Protein AF-A0A251YX79-F1 (afdb_monomer_lite)

InterPro domains:
  IPR045436 Protein of unknown function DUF6507 [PF20117] (1-103)

pLDDT: mean 87.02, std 10.12, range [41.0, 96.38]

Structure (mmCIF, N/CA/C/O backbone):
data_AF-A0A251YX79-F1
#
_entry.id   AF-A0A251YX79-F1
#
loop_
_atom_site.group_PDB
_atom_site.id
_atom_site.type_symbol
_atom_site.label_atom_id
_atom_site.label_alt_id
_atom_site.label_comp_id
_atom_site.label_asym_id
_atom_site.label_entity_id
_atom_site.label_seq_id
_atom_site.pdbx_PDB_ins_code
_atom_site.Cartn_x
_atom_site.Cartn_y
_atom_site.Cartn_z
_atom_site.occupancy
_atom_site.B_iso_or_equiv
_atom_site.auth_seq_id
_atom_site.auth_comp_id
_atom_site.auth_asym_id
_atom_site.auth_atom_id
_atom_site.pdbx_PDB_model_num
ATOM 1 N N . MET A 1 1 ? -3.397 -10.739 28.587 1.00 41.00 1 MET A N 1
ATOM 2 C CA . MET A 1 1 ? -3.575 -11.035 27.152 1.00 41.00 1 MET A CA 1
ATOM 3 C C . MET A 1 1 ? -2.671 -10.075 26.403 1.00 41.00 1 MET A C 1
ATOM 5 O O . MET A 1 1 ? -2.829 -8.877 26.580 1.00 41.00 1 MET A O 1
ATOM 9 N N . THR A 1 2 ? -1.650 -10.577 25.712 1.00 46.75 2 THR A N 1
ATOM 10 C CA . THR A 1 2 ? -0.702 -9.775 24.922 1.00 46.75 2 THR A CA 1
ATOM 11 C C . THR A 1 2 ? -1.456 -9.231 23.710 1.00 46.75 2 THR A C 1
ATOM 13 O O . THR A 1 2 ? -1.805 -9.997 22.818 1.00 46.75 2 THR A O 1
ATOM 16 N N . SER A 1 3 ? -1.849 -7.962 23.781 1.00 52.84 3 SER A N 1
ATOM 17 C CA . SER A 1 3 ? -2.885 -7.336 22.954 1.00 52.84 3 SER A CA 1
ATOM 18 C C . SER A 1 3 ? -2.657 -7.464 21.448 1.00 52.84 3 SER A C 1
ATOM 20 O O . SER A 1 3 ? -1.526 -7.371 20.974 1.00 52.84 3 SER A O 1
ATOM 22 N N . TYR A 1 4 ? -3.764 -7.547 20.707 1.00 53.44 4 TYR A N 1
ATOM 23 C CA . TYR A 1 4 ? -3.853 -7.189 19.292 1.00 53.44 4 TYR A CA 1
ATOM 24 C C . TYR A 1 4 ? -3.689 -5.660 19.172 1.00 53.44 4 TYR A C 1
ATOM 26 O O . TYR A 1 4 ? -4.644 -4.941 18.933 1.00 53.44 4 TYR A O 1
ATOM 34 N N . SER A 1 5 ? -2.501 -5.129 19.472 1.00 68.12 5 SER A N 1
ATOM 35 C CA . SER A 1 5 ? -2.238 -3.693 19.354 1.00 68.12 5 SER A CA 1
ATOM 36 C C . SER A 1 5 ? -1.621 -3.456 17.990 1.00 68.12 5 SER A C 1
ATOM 38 O O . SER A 1 5 ? -0.448 -3.751 17.765 1.00 68.12 5 SER A O 1
ATOM 40 N N . ILE A 1 6 ? -2.431 -2.956 17.064 1.00 72.69 6 ILE A N 1
ATOM 41 C CA . ILE A 1 6 ? -1.884 -2.211 15.938 1.00 72.69 6 ILE A CA 1
ATOM 42 C C . ILE A 1 6 ? -1.230 -0.961 16.519 1.00 72.69 6 ILE A C 1
ATOM 44 O O . ILE A 1 6 ? -1.851 -0.255 17.308 1.00 72.69 6 ILE A O 1
ATOM 48 N N . ASP A 1 7 ? 0.031 -0.727 16.159 1.00 85.62 7 ASP A N 1
ATOM 49 C CA . ASP A 1 7 ? 0.716 0.544 16.369 1.00 85.62 7 ASP A CA 1
ATOM 50 C C . ASP A 1 7 ? 0.371 1.451 15.180 1.00 85.62 7 ASP A C 1
ATOM 52 O O . ASP A 1 7 ? 0.952 1.285 14.099 1.00 85.62 7 ASP A O 1
ATOM 56 N N . PRO A 1 8 ? -0.585 2.390 15.322 1.00 84.06 8 PRO A N 1
ATOM 57 C CA . PRO A 1 8 ? -1.026 3.191 14.191 1.00 84.06 8 PRO A CA 1
ATOM 58 C C . PRO A 1 8 ? 0.103 4.083 13.685 1.00 84.06 8 PRO A C 1
ATOM 60 O O . PRO A 1 8 ? 0.162 4.379 12.493 1.00 84.06 8 PRO A O 1
ATOM 63 N N . GLN A 1 9 ? 1.017 4.498 14.569 1.00 84.81 9 GLN A N 1
ATOM 64 C CA . GLN A 1 9 ? 2.120 5.347 14.162 1.00 84.81 9 GLN A CA 1
ATOM 65 C C . GLN A 1 9 ? 3.199 4.552 13.433 1.00 84.81 9 GLN A C 1
ATOM 67 O O . GLN A 1 9 ? 3.629 4.982 12.365 1.00 84.81 9 GLN A O 1
ATOM 72 N N . GLY A 1 10 ? 3.534 3.355 13.916 1.00 87.88 10 GLY A N 1
ATOM 73 C CA . GLY A 1 10 ? 4.410 2.430 13.198 1.00 87.88 10 GLY A CA 1
ATOM 74 C C . GLY A 1 10 ? 3.895 2.103 11.791 1.00 87.88 10 GLY A C 1
ATOM 75 O O . GLY A 1 10 ? 4.666 2.116 10.831 1.00 87.88 10 GLY A O 1
ATOM 76 N N . VAL A 1 11 ? 2.580 1.896 11.623 1.00 89.81 11 VAL A N 1
ATOM 77 C CA . VAL A 1 11 ? 1.992 1.717 10.284 1.00 89.81 11 VAL A CA 1
ATOM 78 C C . VAL A 1 11 ? 2.158 2.979 9.437 1.00 89.81 11 VAL A C 1
ATOM 80 O O . VAL A 1 11 ? 2.606 2.885 8.297 1.00 89.81 11 VAL A O 1
ATOM 83 N N . ARG A 1 12 ? 1.858 4.169 9.970 1.00 87.81 12 ARG A N 1
ATOM 84 C CA . ARG A 1 12 ? 2.013 5.434 9.225 1.00 87.81 12 ARG A CA 1
ATOM 85 C C . ARG A 1 12 ? 3.449 5.685 8.774 1.00 87.81 12 ARG A C 1
ATOM 87 O O . ARG A 1 12 ? 3.649 6.164 7.656 1.00 87.81 12 ARG A O 1
ATOM 94 N N . ASP A 1 13 ? 4.434 5.336 9.591 1.00 93.00 13 ASP A N 1
ATOM 95 C CA . ASP A 1 13 ? 5.851 5.472 9.245 1.00 93.00 13 ASP A CA 1
ATOM 96 C C . ASP A 1 13 ? 6.230 4.542 8.078 1.00 93.00 13 ASP A C 1
ATOM 98 O O . ASP A 1 13 ? 6.892 4.960 7.119 1.00 93.00 13 ASP A O 1
ATOM 102 N N . VAL A 1 14 ? 5.736 3.298 8.098 1.00 94.19 14 VAL A N 1
ATOM 103 C CA . VAL A 1 14 ? 5.898 2.355 6.980 1.00 94.19 14 VAL A CA 1
ATOM 104 C C . VAL A 1 14 ? 5.207 2.880 5.722 1.00 94.19 14 VAL A C 1
ATOM 106 O O . VAL A 1 14 ? 5.836 2.924 4.667 1.00 94.19 14 VAL A O 1
ATOM 109 N N . LEU A 1 15 ? 3.955 3.338 5.813 1.00 92.50 15 LEU A N 1
ATOM 110 C CA . LEU A 1 15 ? 3.215 3.880 4.667 1.00 92.50 15 LEU A CA 1
ATOM 111 C C . LEU A 1 15 ? 3.902 5.114 4.067 1.00 92.50 15 LEU A C 1
ATOM 113 O O . LEU A 1 15 ? 3.974 5.243 2.848 1.00 92.50 15 LEU A O 1
ATOM 117 N N . THR A 1 16 ? 4.484 5.975 4.903 1.00 93.56 16 THR A N 1
ATOM 118 C CA . THR A 1 16 ? 5.286 7.126 4.456 1.00 93.56 16 THR A CA 1
ATOM 119 C C . THR A 1 16 ? 6.540 6.673 3.707 1.00 93.56 16 THR A C 1
ATOM 121 O O . THR A 1 16 ? 6.893 7.236 2.671 1.00 93.56 16 THR A O 1
ATOM 124 N N . THR A 1 17 ? 7.198 5.621 4.195 1.00 94.62 17 THR A N 1
ATOM 125 C CA . THR A 1 17 ? 8.375 5.038 3.538 1.00 94.62 17 THR A CA 1
ATOM 126 C C . THR A 1 17 ? 8.013 4.424 2.184 1.00 94.62 17 THR A C 1
ATOM 128 O O . THR A 1 17 ? 8.723 4.641 1.203 1.00 94.62 17 THR A O 1
ATOM 131 N N . VAL A 1 18 ? 6.887 3.707 2.105 1.00 93.31 18 VAL A N 1
ATOM 132 C CA . VAL A 1 18 ? 6.364 3.139 0.852 1.00 93.31 18 VAL A CA 1
ATOM 133 C C . VAL A 1 18 ? 5.998 4.243 -0.138 1.00 93.31 18 VAL A C 1
ATOM 135 O O . VAL A 1 18 ? 6.352 4.133 -1.309 1.00 93.31 18 VAL A O 1
ATOM 138 N N . GLN A 1 19 ? 5.355 5.322 0.320 1.00 91.62 19 GLN A N 1
ATOM 139 C CA . GLN A 1 19 ? 5.035 6.469 -0.532 1.00 91.62 19 GLN A CA 1
ATOM 140 C C . GLN A 1 19 ? 6.304 7.078 -1.131 1.00 91.62 19 GLN A C 1
ATOM 142 O O . GLN A 1 19 ? 6.385 7.244 -2.343 1.00 91.62 19 GLN A O 1
ATOM 147 N N . LYS A 1 20 ? 7.332 7.315 -0.309 1.00 94.31 20 LYS A N 1
ATOM 148 C CA . LYS A 1 20 ? 8.615 7.828 -0.796 1.00 94.31 20 LYS A CA 1
ATOM 149 C C . LYS A 1 20 ? 9.253 6.899 -1.833 1.00 94.31 20 LYS A C 1
ATOM 151 O O . LYS A 1 20 ? 9.687 7.363 -2.880 1.00 94.31 20 LYS A O 1
ATOM 156 N N . ALA A 1 21 ? 9.272 5.591 -1.577 1.00 92.12 21 ALA A N 1
ATOM 157 C CA . ALA A 1 21 ? 9.791 4.620 -2.540 1.00 92.12 21 ALA A CA 1
ATOM 158 C C . ALA A 1 21 ? 8.976 4.600 -3.850 1.00 92.12 21 ALA A C 1
ATOM 160 O O . ALA A 1 21 ? 9.538 4.394 -4.925 1.00 92.12 21 ALA A O 1
ATOM 161 N N . SER A 1 22 ? 7.662 4.837 -3.777 1.00 89.81 22 SER A N 1
ATOM 162 C CA . SER A 1 22 ? 6.797 4.984 -4.951 1.00 89.81 22 SER A CA 1
ATOM 163 C C . SER A 1 22 ? 7.116 6.251 -5.749 1.00 89.81 22 SER A C 1
ATOM 165 O O . SER A 1 22 ? 7.120 6.209 -6.979 1.00 89.81 22 SER A O 1
ATOM 167 N N . ASP A 1 23 ? 7.409 7.361 -5.072 1.00 91.31 23 ASP A N 1
ATOM 168 C CA . ASP A 1 23 ? 7.805 8.621 -5.713 1.00 91.31 23 ASP A CA 1
ATOM 169 C C . ASP A 1 23 ? 9.176 8.480 -6.398 1.00 91.31 23 ASP A C 1
ATOM 171 O O . ASP A 1 23 ? 9.357 8.912 -7.543 1.00 91.31 23 ASP A O 1
ATOM 175 N N . ASP A 1 24 ? 10.120 7.800 -5.740 1.00 92.75 24 ASP A N 1
ATOM 176 C CA . ASP A 1 24 ? 11.431 7.464 -6.301 1.00 92.75 24 ASP A CA 1
ATOM 177 C C . ASP A 1 24 ? 11.282 6.563 -7.542 1.00 92.75 24 ASP A C 1
ATOM 179 O O . ASP A 1 24 ? 11.918 6.807 -8.570 1.00 92.75 24 ASP A O 1
ATOM 183 N N . LEU A 1 25 ? 10.389 5.564 -7.496 1.00 89.50 25 LEU A N 1
ATOM 184 C CA . LEU A 1 25 ? 10.072 4.712 -8.647 1.00 89.50 25 LEU A CA 1
ATOM 185 C C . LEU A 1 25 ? 9.463 5.519 -9.802 1.00 89.50 25 LEU A C 1
ATOM 187 O O . LEU A 1 25 ? 9.891 5.366 -10.944 1.00 89.50 25 LEU A O 1
ATOM 191 N N . SER A 1 26 ? 8.496 6.397 -9.523 1.00 88.00 26 SER A N 1
ATOM 192 C CA . SER A 1 26 ? 7.877 7.263 -10.537 1.00 88.00 26 SER A CA 1
ATOM 193 C C . SER A 1 26 ? 8.903 8.189 -11.196 1.00 88.00 26 SER A C 1
ATOM 195 O O . SER A 1 26 ? 8.882 8.399 -12.412 1.00 88.00 26 SER A O 1
ATOM 197 N N . THR A 1 27 ? 9.834 8.717 -10.401 1.00 91.38 27 THR A N 1
ATOM 198 C CA . THR A 1 27 ? 10.947 9.538 -10.887 1.00 91.38 27 THR A CA 1
ATOM 199 C C . THR A 1 27 ? 11.873 8.723 -11.787 1.00 91.38 27 THR A C 1
ATOM 201 O O . THR A 1 27 ? 12.205 9.165 -12.886 1.00 91.38 27 THR A O 1
ATOM 204 N N . ALA A 1 28 ? 12.241 7.509 -11.369 1.00 90.25 28 ALA A N 1
ATOM 205 C CA . ALA A 1 28 ? 13.078 6.616 -12.164 1.00 90.25 28 ALA A CA 1
ATOM 206 C C . ALA A 1 28 ? 12.420 6.253 -13.504 1.00 90.25 28 ALA A C 1
ATOM 208 O O . ALA A 1 28 ? 13.072 6.340 -14.541 1.00 90.25 28 ALA A O 1
ATOM 209 N N . VAL A 1 29 ? 11.124 5.917 -13.499 1.00 87.62 29 VAL A N 1
ATOM 210 C CA . VAL A 1 29 ? 10.345 5.623 -14.715 1.00 87.62 29 VAL A CA 1
ATOM 211 C C . VAL A 1 29 ? 10.298 6.836 -15.643 1.00 87.62 29 VAL A C 1
ATOM 213 O O . VAL A 1 29 ? 10.507 6.693 -16.844 1.00 87.62 29 VAL A O 1
ATOM 216 N N . SER A 1 30 ? 10.098 8.037 -15.099 1.00 85.75 30 SER A N 1
ATOM 217 C CA . SER A 1 30 ? 10.099 9.275 -15.891 1.00 85.75 30 SER A CA 1
ATOM 218 C C . SER A 1 30 ? 11.479 9.593 -16.483 1.00 85.75 30 SER A C 1
ATOM 220 O O . SER A 1 30 ? 11.576 10.178 -17.555 1.00 85.75 30 SER A O 1
ATOM 222 N N . GLY A 1 31 ? 12.565 9.175 -15.827 1.00 89.06 31 GLY A N 1
ATOM 223 C CA . GLY A 1 31 ? 13.922 9.302 -16.367 1.00 89.06 31 GLY A CA 1
ATOM 224 C C . GLY A 1 31 ? 14.171 8.444 -17.613 1.00 89.06 31 GLY A C 1
ATOM 225 O O . GLY A 1 31 ? 15.029 8.779 -18.430 1.00 89.06 31 GLY A O 1
ATOM 226 N N . VAL A 1 32 ? 13.403 7.366 -17.801 1.00 87.31 32 VAL A N 1
ATOM 227 C CA . VAL A 1 32 ? 13.561 6.456 -18.943 1.00 87.31 32 VAL A CA 1
ATOM 228 C C . VAL A 1 32 ? 13.191 7.125 -20.268 1.00 87.31 32 VAL A C 1
ATOM 230 O O . VAL A 1 32 ? 13.862 6.879 -21.268 1.00 87.31 32 VAL A O 1
ATOM 233 N N . SER A 1 33 ? 12.182 8.002 -20.292 1.00 83.19 33 SER A N 1
ATOM 234 C CA . SER A 1 33 ? 11.833 8.738 -21.514 1.00 83.19 33 SER A CA 1
ATOM 235 C C . SER A 1 33 ? 12.939 9.711 -21.923 1.00 83.19 33 SER A C 1
ATOM 237 O O . SER A 1 33 ? 13.298 9.758 -23.092 1.00 83.19 33 SER A O 1
ATOM 239 N N . GLY A 1 34 ? 13.561 10.403 -20.961 1.00 86.56 34 GLY A N 1
ATOM 240 C CA . GLY A 1 34 ? 14.714 11.266 -21.245 1.00 86.56 34 GLY A CA 1
ATOM 241 C C . GLY A 1 34 ? 15.904 10.482 -21.809 1.00 86.56 34 GLY A C 1
ATOM 242 O O . GLY A 1 34 ? 16.512 10.891 -22.792 1.00 86.56 34 GLY A O 1
ATOM 243 N N . ALA A 1 35 ? 16.186 9.298 -21.256 1.00 86.56 35 ALA A N 1
ATOM 244 C CA . ALA A 1 35 ? 17.224 8.422 -21.797 1.00 86.56 35 ALA A CA 1
ATOM 245 C C . ALA A 1 35 ? 16.897 7.917 -23.218 1.00 86.56 35 ALA A C 1
ATOM 247 O O . ALA A 1 35 ? 17.800 7.735 -24.034 1.00 86.56 35 ALA A O 1
ATOM 248 N N . HIS A 1 36 ? 15.618 7.687 -23.536 1.00 86.62 36 HIS A N 1
ATOM 249 C CA . HIS A 1 36 ? 15.186 7.338 -24.893 1.00 86.62 36 HIS A CA 1
ATOM 250 C C . HIS A 1 36 ? 15.393 8.495 -25.878 1.00 86.62 36 HIS A C 1
ATOM 252 O O . HIS A 1 36 ? 15.900 8.262 -26.981 1.00 86.62 36 HIS A O 1
ATOM 258 N N . ASP A 1 37 ? 15.095 9.729 -25.470 1.00 87.25 37 ASP A N 1
ATOM 259 C CA . ASP A 1 37 ? 15.346 10.933 -26.269 1.00 87.25 37 ASP A CA 1
ATOM 260 C C . ASP A 1 37 ? 16.851 11.126 -26.542 1.00 87.25 37 ASP A C 1
ATOM 262 O O . ASP A 1 37 ? 17.262 11.392 -27.679 1.00 87.25 37 ASP A O 1
ATOM 266 N N . ASP A 1 38 ? 17.697 10.901 -25.533 1.00 88.62 38 ASP A N 1
ATOM 267 C CA . ASP A 1 38 ? 19.158 10.946 -25.664 1.00 88.62 38 ASP A CA 1
ATOM 268 C C . ASP A 1 38 ? 19.674 9.889 -26.655 1.00 88.62 38 ASP A C 1
ATOM 270 O O . ASP A 1 38 ? 20.479 10.186 -27.542 1.00 88.62 38 ASP A O 1
ATOM 274 N N . VAL A 1 39 ? 19.178 8.649 -26.565 1.00 87.31 39 VAL A N 1
ATOM 275 C CA . VAL A 1 39 ? 19.536 7.578 -27.513 1.00 87.31 39 VAL A CA 1
ATOM 276 C C . VAL A 1 39 ? 19.066 7.921 -28.924 1.00 87.31 39 VAL A C 1
ATOM 278 O O . VAL A 1 39 ? 19.804 7.713 -29.888 1.00 87.31 39 VAL A O 1
ATOM 281 N N . THR A 1 40 ? 17.860 8.467 -29.062 1.00 87.44 40 THR A N 1
ATOM 282 C CA . THR A 1 40 ? 17.284 8.840 -30.359 1.00 87.44 40 THR A CA 1
ATOM 283 C C . THR A 1 40 ? 18.083 9.959 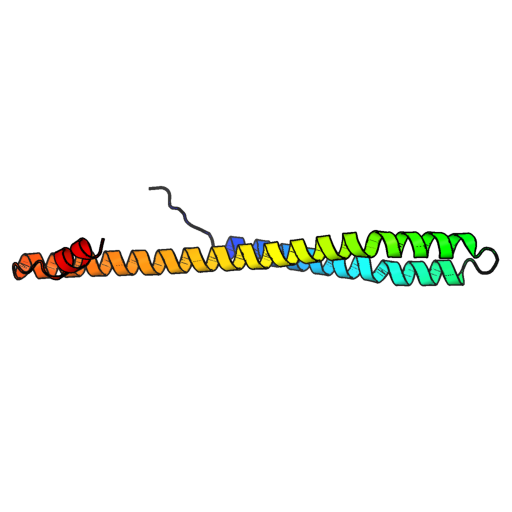-31.024 1.00 87.44 40 THR A C 1
ATOM 285 O O . THR A 1 40 ? 18.371 9.881 -32.219 1.00 87.44 40 THR A O 1
ATOM 288 N N . SER A 1 41 ? 18.504 10.967 -30.258 1.00 86.56 41 SER A N 1
ATOM 289 C CA . SER A 1 41 ? 19.321 12.075 -30.764 1.00 86.56 41 SER A CA 1
ATOM 290 C C . SER A 1 41 ? 20.767 11.662 -31.078 1.00 86.56 41 SER A C 1
ATOM 292 O O . SER A 1 41 ? 21.332 12.117 -32.074 1.00 86.56 41 SER A O 1
ATOM 294 N N . GLY A 1 42 ? 21.357 10.757 -30.288 1.00 85.31 42 GLY A N 1
ATOM 295 C CA . GLY A 1 42 ? 22.718 10.250 -30.496 1.00 85.31 42 GLY A CA 1
ATOM 296 C C . GLY A 1 42 ? 22.851 9.210 -31.616 1.00 85.31 42 GLY A C 1
ATOM 297 O O . GLY A 1 42 ? 23.909 9.100 -32.237 1.00 85.31 42 GLY A O 1
ATOM 298 N N . ALA A 1 43 ? 21.787 8.461 -31.922 1.00 83.62 43 ALA A N 1
ATOM 299 C CA . ALA A 1 43 ? 21.790 7.375 -32.906 1.00 83.62 43 ALA A CA 1
ATOM 300 C C . ALA A 1 43 ? 21.410 7.819 -34.334 1.00 83.62 43 ALA A C 1
ATOM 302 O O . ALA A 1 43 ? 20.853 7.032 -35.101 1.00 83.62 43 ALA A O 1
ATOM 303 N N . ALA A 1 44 ? 21.737 9.056 -34.727 1.00 70.06 44 ALA A N 1
ATOM 304 C CA . ALA A 1 44 ? 21.317 9.666 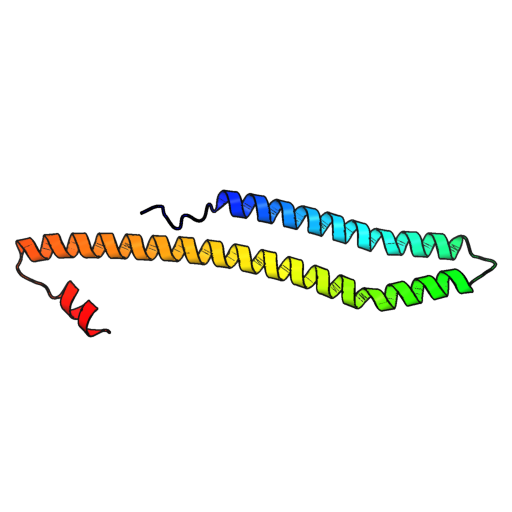-35.998 1.00 70.06 44 ALA A CA 1
ATOM 305 C C . ALA A 1 44 ? 21.621 8.825 -37.261 1.00 70.06 44 ALA A C 1
ATOM 307 O O . ALA A 1 44 ? 20.943 8.961 -38.278 1.00 70.06 44 ALA A O 1
ATOM 308 N N . THR A 1 45 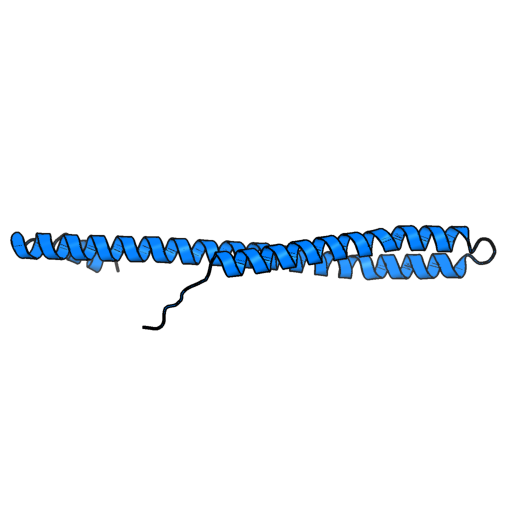? 22.624 7.945 -37.209 1.00 79.75 45 THR A N 1
ATOM 309 C CA . THR A 1 45 ? 23.032 7.067 -38.318 1.00 79.75 45 THR A CA 1
ATOM 310 C C . THR A 1 45 ? 22.476 5.640 -38.236 1.00 79.75 45 THR A C 1
ATOM 312 O O . THR A 1 45 ? 22.601 4.893 -39.206 1.00 79.75 45 THR A O 1
ATOM 315 N N . CYS A 1 46 ? 21.857 5.238 -37.120 1.00 81.88 46 CYS A N 1
ATOM 316 C CA . CYS A 1 46 ? 21.312 3.895 -36.912 1.00 81.88 46 CYS A CA 1
ATOM 317 C C . CYS A 1 46 ? 20.008 3.937 -36.102 1.00 81.88 46 CYS A C 1
ATOM 319 O O . CYS A 1 46 ? 20.002 3.848 -34.876 1.00 81.88 46 CYS A O 1
ATOM 321 N N . THR A 1 47 ? 18.877 3.998 -36.803 1.00 85.56 47 THR A N 1
ATOM 322 C CA . THR A 1 47 ? 17.539 4.079 -36.192 1.00 85.56 47 THR A CA 1
ATOM 323 C C . THR A 1 47 ? 17.038 2.758 -35.599 1.00 85.56 47 THR A C 1
ATOM 325 O O . THR A 1 47 ? 16.060 2.745 -34.856 1.00 85.56 47 THR A O 1
ATOM 328 N N . ALA A 1 48 ? 17.705 1.633 -35.877 1.00 87.88 48 ALA A N 1
ATOM 329 C CA . ALA A 1 48 ? 17.292 0.322 -35.375 1.00 87.88 48 ALA A CA 1
ATOM 330 C C . ALA A 1 48 ? 17.339 0.233 -33.838 1.00 87.88 48 ALA A C 1
ATOM 332 O O . ALA A 1 48 ? 16.465 -0.382 -33.232 1.00 87.88 48 ALA A O 1
ATOM 333 N N . VAL A 1 49 ? 18.330 0.874 -33.209 1.00 86.56 49 VAL A N 1
ATOM 334 C CA . VAL A 1 49 ? 18.513 0.877 -31.749 1.00 86.56 49 VAL A CA 1
ATOM 335 C C . VAL A 1 49 ? 17.416 1.672 -31.022 1.00 86.56 49 VAL A C 1
ATOM 337 O O . VAL A 1 49 ? 16.753 1.076 -30.172 1.00 86.56 49 VAL A O 1
ATOM 340 N N . PRO A 1 50 ? 17.151 2.959 -31.340 1.00 87.62 50 PRO A N 1
ATOM 341 C CA . PRO A 1 50 ? 16.075 3.709 -30.686 1.00 87.62 50 PRO A CA 1
ATOM 342 C C . PRO A 1 50 ? 14.686 3.101 -30.932 1.00 87.62 50 PRO A C 1
ATOM 344 O O . PRO A 1 50 ? 13.846 3.142 -30.035 1.00 87.62 50 PRO A O 1
ATOM 347 N N . ASN A 1 51 ? 14.454 2.468 -32.089 1.00 88.44 51 ASN A N 1
ATOM 348 C CA . ASN A 1 51 ? 13.198 1.763 -32.373 1.00 88.44 51 ASN A CA 1
ATOM 349 C C . ASN A 1 51 ? 13.028 0.495 -31.523 1.00 88.44 51 ASN A C 1
ATOM 351 O O . ASN A 1 51 ? 11.944 0.245 -31.000 1.00 88.44 51 ASN A O 1
ATOM 355 N N . ALA A 1 52 ? 14.087 -0.308 -31.370 1.00 90.31 52 ALA A N 1
ATOM 356 C CA . ALA A 1 52 ? 14.052 -1.491 -30.512 1.00 90.31 52 ALA A CA 1
ATOM 357 C C . ALA A 1 52 ? 13.855 -1.111 -29.036 1.00 90.31 52 ALA A C 1
ATOM 359 O O . ALA A 1 52 ? 13.099 -1.773 -28.327 1.00 90.31 52 ALA A O 1
ATOM 360 N N . LEU A 1 53 ? 14.493 -0.021 -28.592 1.00 88.94 53 LEU A N 1
ATOM 361 C CA . LEU A 1 53 ? 14.292 0.520 -27.251 1.00 88.94 53 LEU A CA 1
ATOM 362 C C . LEU A 1 53 ? 12.849 1.006 -27.057 1.00 88.94 53 LEU A C 1
ATOM 364 O O . LEU A 1 53 ? 12.232 0.621 -26.072 1.00 88.94 53 LEU A O 1
ATOM 368 N N . ALA A 1 54 ? 12.286 1.767 -28.001 1.00 88.19 54 ALA A N 1
ATOM 369 C CA . ALA A 1 54 ? 10.887 2.204 -27.939 1.00 88.19 54 ALA A CA 1
ATOM 370 C C . ALA A 1 54 ? 9.921 1.015 -27.812 1.00 88.19 54 ALA A C 1
ATOM 372 O O . ALA A 1 54 ? 9.094 0.985 -26.908 1.00 88.19 54 ALA A O 1
ATOM 373 N N . ALA A 1 55 ? 10.090 -0.014 -28.650 1.00 91.00 55 ALA A N 1
ATOM 374 C CA . ALA A 1 55 ? 9.258 -1.215 -28.602 1.00 91.00 55 ALA A CA 1
ATOM 375 C C . ALA A 1 55 ? 9.379 -1.972 -27.266 1.00 91.00 55 ALA A C 1
ATOM 377 O O . ALA A 1 55 ? 8.396 -2.522 -26.771 1.00 91.00 55 ALA A O 1
ATOM 378 N N . PHE A 1 56 ? 10.574 -1.999 -26.667 1.00 90.31 56 PHE A N 1
ATOM 379 C CA . PHE A 1 56 ? 10.768 -2.559 -25.331 1.00 90.31 56 PHE A CA 1
ATOM 380 C C . PHE A 1 56 ? 10.048 -1.732 -24.259 1.00 90.31 56 PHE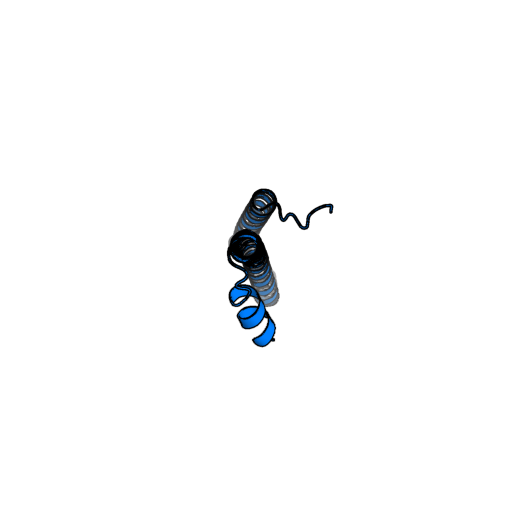 A C 1
ATOM 382 O O . PHE A 1 56 ? 9.372 -2.305 -23.409 1.00 90.31 56 PHE A O 1
ATOM 389 N N . LEU A 1 57 ? 10.158 -0.403 -24.299 1.00 89.56 57 LEU A N 1
ATOM 390 C CA . LEU A 1 57 ? 9.485 0.477 -23.341 1.00 89.56 57 LEU A CA 1
ATOM 391 C C . LEU A 1 57 ? 7.962 0.354 -23.430 1.00 89.56 57 LEU A C 1
ATOM 393 O O . LEU A 1 57 ? 7.310 0.205 -22.397 1.00 89.56 57 LEU A O 1
ATOM 397 N N . ASP A 1 58 ? 7.414 0.302 -24.643 1.00 90.19 58 ASP A N 1
ATOM 398 C CA . ASP A 1 58 ? 5.988 0.060 -24.875 1.00 90.19 58 ASP A CA 1
ATOM 399 C C . ASP A 1 58 ? 5.545 -1.300 -24.318 1.00 90.19 58 ASP A C 1
ATOM 401 O O . ASP A 1 58 ? 4.507 -1.399 -23.660 1.00 90.19 58 ASP A O 1
ATOM 405 N N . ALA A 1 59 ? 6.349 -2.352 -24.514 1.00 91.31 59 ALA A N 1
ATOM 406 C CA . ALA A 1 59 ? 6.057 -3.675 -23.965 1.00 91.31 59 ALA A CA 1
ATOM 407 C C . ALA A 1 59 ? 6.063 -3.692 -22.425 1.00 91.31 59 ALA A C 1
ATOM 409 O O . ALA A 1 59 ? 5.296 -4.437 -21.812 1.00 91.31 59 ALA A O 1
ATOM 410 N N . GLN A 1 60 ? 6.896 -2.859 -21.796 1.00 90.25 60 GLN A N 1
ATOM 411 C CA . GLN A 1 60 ? 7.025 -2.787 -20.340 1.00 90.25 60 GLN A CA 1
ATOM 412 C C . GLN A 1 60 ? 6.045 -1.816 -19.679 1.00 90.25 60 GLN A C 1
ATOM 414 O O . GLN A 1 60 ? 5.829 -1.918 -18.470 1.00 90.25 60 GLN A O 1
ATOM 419 N N . ALA A 1 61 ? 5.409 -0.922 -20.439 1.00 86.88 61 ALA A N 1
ATOM 420 C CA . ALA A 1 61 ? 4.484 0.077 -19.909 1.00 86.88 61 ALA A CA 1
ATOM 421 C C . ALA A 1 61 ? 3.377 -0.555 -19.048 1.00 86.88 61 ALA A C 1
ATOM 423 O O . ALA A 1 61 ? 3.139 -0.121 -17.921 1.00 86.88 61 ALA A O 1
ATOM 424 N N . ALA A 1 62 ? 2.768 -1.645 -19.529 1.00 88.00 62 ALA A N 1
ATOM 425 C CA . ALA A 1 62 ? 1.723 -2.357 -18.793 1.00 88.00 62 ALA A CA 1
ATOM 426 C C . ALA A 1 62 ? 2.229 -2.942 -17.463 1.00 88.00 62 ALA A C 1
ATOM 428 O O . ALA A 1 62 ? 1.533 -2.860 -16.451 1.00 88.00 62 ALA A O 1
ATOM 429 N N . ALA A 1 63 ? 3.445 -3.495 -17.448 1.00 89.75 63 ALA A N 1
ATOM 430 C CA . ALA A 1 63 ? 4.049 -4.048 -16.239 1.00 89.75 63 ALA A CA 1
ATOM 431 C C . ALA A 1 63 ? 4.354 -2.950 -15.209 1.00 89.75 63 ALA A C 1
ATOM 433 O O . ALA A 1 63 ? 4.087 -3.127 -14.022 1.00 89.75 63 ALA A O 1
ATOM 434 N N . VAL A 1 64 ? 4.859 -1.797 -15.658 1.00 89.06 64 VAL A N 1
ATOM 435 C CA . VAL A 1 64 ? 5.111 -0.641 -14.784 1.00 89.06 64 VAL A CA 1
ATOM 436 C C . VAL A 1 64 ? 3.803 -0.116 -14.190 1.00 89.06 64 VAL A C 1
ATOM 438 O O . VAL A 1 64 ? 3.716 0.059 -12.977 1.00 89.06 64 VAL A O 1
ATOM 441 N N . THR A 1 65 ? 2.761 0.064 -15.009 1.00 88.31 65 THR A N 1
ATOM 442 C CA . THR A 1 65 ? 1.436 0.493 -14.533 1.00 88.31 65 THR A CA 1
ATOM 443 C C . THR A 1 65 ? 0.849 -0.477 -13.506 1.00 88.31 65 THR A C 1
ATOM 445 O O . THR A 1 65 ? 0.327 -0.051 -12.478 1.00 88.31 65 THR A O 1
ATOM 448 N N . ASP A 1 66 ? 0.947 -1.783 -13.750 1.00 91.00 66 ASP A N 1
ATOM 449 C CA . ASP A 1 66 ? 0.467 -2.816 -12.831 1.00 91.00 66 ASP A CA 1
ATOM 450 C C . ASP A 1 66 ? 1.211 -2.786 -11.483 1.00 91.00 66 ASP A C 1
ATOM 452 O O . ASP A 1 66 ? 0.577 -2.847 -10.428 1.00 91.00 66 ASP A O 1
ATOM 456 N N . VAL A 1 67 ? 2.534 -2.592 -11.489 1.00 89.81 67 VAL A N 1
ATOM 457 C CA . VAL A 1 67 ? 3.316 -2.414 -10.255 1.00 89.81 67 VAL A CA 1
ATOM 458 C C . VAL A 1 67 ? 2.869 -1.171 -9.486 1.00 89.81 67 VAL A C 1
ATOM 460 O O . VAL A 1 67 ? 2.603 -1.272 -8.287 1.00 89.81 67 VAL A O 1
ATOM 463 N N . THR A 1 68 ? 2.727 -0.021 -10.151 1.00 88.50 68 THR A N 1
ATOM 464 C CA . THR A 1 68 ? 2.266 1.216 -9.500 1.00 88.50 68 THR A CA 1
ATOM 465 C C . THR A 1 68 ? 0.872 1.043 -8.896 1.00 88.50 68 THR A C 1
ATOM 467 O O . THR A 1 68 ? 0.663 1.379 -7.730 1.00 88.50 68 THR A O 1
ATOM 470 N N . ASN A 1 69 ? -0.060 0.428 -9.630 1.00 88.81 69 ASN A N 1
ATOM 471 C CA . ASN A 1 69 ? -1.412 0.159 -9.139 1.00 88.81 69 ASN A CA 1
ATOM 472 C C . ASN A 1 69 ? -1.410 -0.734 -7.891 1.00 88.81 69 ASN A C 1
ATOM 474 O O . ASN A 1 69 ? -2.154 -0.473 -6.945 1.00 88.81 69 ASN A O 1
ATOM 478 N N . ARG A 1 70 ? -0.563 -1.770 -7.858 1.00 92.06 70 ARG A N 1
ATOM 479 C CA . ARG A 1 70 ? -0.426 -2.648 -6.685 1.00 92.06 70 ARG A CA 1
ATOM 480 C C . ARG A 1 70 ? 0.132 -1.908 -5.478 1.00 92.06 70 ARG A C 1
ATOM 482 O O . ARG A 1 70 ? -0.381 -2.102 -4.380 1.00 92.06 70 ARG A O 1
ATOM 489 N N . ILE A 1 71 ? 1.140 -1.054 -5.666 1.00 91.50 71 ILE A N 1
ATOM 490 C CA . ILE A 1 71 ? 1.700 -0.238 -4.578 1.00 91.50 71 ILE A CA 1
ATOM 491 C C . ILE A 1 71 ? 0.605 0.651 -3.979 1.00 91.50 71 ILE A C 1
ATOM 493 O O . ILE A 1 71 ? 0.408 0.634 -2.763 1.00 91.50 71 ILE A O 1
ATOM 497 N N . SER A 1 72 ? -0.162 1.354 -4.819 1.00 88.38 72 SER A N 1
ATOM 498 C CA . SER A 1 72 ? -1.278 2.185 -4.357 1.00 88.38 72 SER A CA 1
ATOM 499 C C . SER A 1 72 ? -2.354 1.364 -3.643 1.00 88.38 72 SER A C 1
ATOM 501 O O . SER A 1 72 ? -2.798 1.747 -2.564 1.00 88.38 72 SER A O 1
ATOM 503 N N . ALA A 1 73 ? -2.746 0.211 -4.192 1.00 91.19 73 ALA A N 1
ATOM 504 C CA . ALA A 1 73 ? -3.739 -0.661 -3.568 1.00 91.19 73 ALA A CA 1
ATOM 505 C C . ALA A 1 73 ? -3.291 -1.156 -2.182 1.00 91.19 73 ALA A C 1
ATOM 507 O O . ALA A 1 73 ? -4.082 -1.138 -1.241 1.00 91.19 73 ALA A O 1
ATOM 508 N N . CYS A 1 74 ? -2.021 -1.544 -2.033 1.00 91.50 74 CYS A N 1
ATOM 509 C CA . CYS A 1 74 ? -1.455 -1.948 -0.748 1.00 91.50 74 CYS A CA 1
ATOM 510 C C . CYS A 1 74 ? -1.420 -0.791 0.260 1.00 91.50 74 CYS A C 1
ATOM 512 O O . CYS A 1 74 ? -1.751 -0.999 1.426 1.00 91.50 74 CYS A O 1
ATOM 514 N N . LEU A 1 75 ? -1.060 0.419 -0.182 1.00 91.19 75 LEU A N 1
ATOM 515 C CA . LEU A 1 75 ? -1.048 1.622 0.655 1.00 91.19 75 LEU A CA 1
ATOM 516 C C . LEU A 1 75 ? -2.446 1.923 1.212 1.00 91.19 75 LEU A C 1
ATOM 518 O O . LEU A 1 75 ? -2.608 2.081 2.423 1.00 91.19 75 LEU A O 1
ATOM 522 N N . PHE A 1 76 ? -3.461 1.940 0.343 1.00 90.69 76 PHE A N 1
ATOM 523 C CA . PHE A 1 76 ? -4.848 2.155 0.756 1.00 90.69 76 PHE A CA 1
ATOM 524 C C . PHE A 1 76 ? -5.360 1.022 1.642 1.00 90.69 76 PHE A C 1
ATOM 526 O O . PHE A 1 76 ? -5.922 1.291 2.697 1.00 90.69 76 PHE A O 1
ATOM 533 N N . GLY A 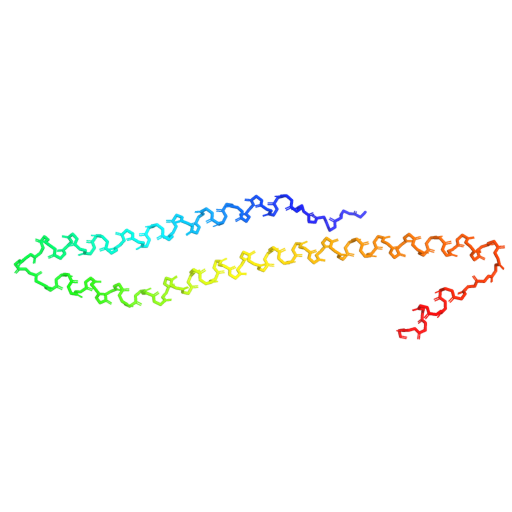1 77 ? -5.122 -0.235 1.261 1.00 91.62 77 GLY A N 1
ATOM 534 C CA . GLY A 1 77 ? -5.580 -1.393 2.025 1.00 91.62 77 GLY A CA 1
ATOM 535 C C . GLY A 1 77 ? -5.014 -1.429 3.444 1.00 91.62 77 GLY A C 1
ATOM 536 O O . GLY A 1 77 ? -5.756 -1.669 4.393 1.00 91.62 77 GLY A O 1
ATOM 537 N N . ALA A 1 78 ? -3.721 -1.135 3.607 1.00 91.94 78 ALA A N 1
ATOM 538 C CA . ALA A 1 78 ? -3.090 -1.068 4.921 1.00 91.94 78 ALA A CA 1
ATOM 539 C C . ALA A 1 78 ? -3.635 0.095 5.764 1.00 91.94 78 ALA A C 1
ATOM 541 O O . ALA A 1 78 ? -3.952 -0.104 6.935 1.00 91.94 78 ALA A O 1
ATOM 542 N N . ALA A 1 79 ? -3.799 1.283 5.171 1.00 88.81 79 ALA A N 1
ATOM 543 C CA . ALA A 1 79 ? -4.377 2.433 5.863 1.00 88.81 79 ALA A CA 1
ATOM 544 C C . ALA A 1 79 ? -5.817 2.158 6.329 1.00 88.81 79 ALA A C 1
ATOM 546 O O . ALA A 1 79 ? -6.136 2.387 7.494 1.00 88.81 79 ALA A O 1
ATOM 547 N N . THR A 1 80 ? -6.662 1.616 5.445 1.00 91.25 80 THR A N 1
ATOM 548 C CA . THR A 1 80 ? -8.050 1.251 5.759 1.00 91.25 80 THR A CA 1
ATOM 549 C C . THR A 1 80 ? -8.108 0.212 6.869 1.00 91.25 80 THR A C 1
ATOM 551 O O . THR A 1 80 ? -8.798 0.434 7.857 1.00 91.25 80 THR A O 1
ATOM 554 N N . ALA A 1 81 ? -7.328 -0.868 6.769 1.00 89.88 81 ALA A N 1
ATOM 555 C CA . ALA A 1 81 ? -7.302 -1.894 7.805 1.00 89.88 81 ALA A CA 1
ATOM 556 C C . ALA A 1 81 ? -6.912 -1.308 9.171 1.00 89.88 81 ALA A C 1
ATOM 558 O O . ALA A 1 81 ? -7.555 -1.603 10.173 1.00 89.88 81 ALA A O 1
ATOM 559 N N . THR A 1 82 ? -5.893 -0.444 9.229 1.00 89.12 82 THR A N 1
ATOM 560 C CA . THR A 1 82 ? -5.499 0.229 10.476 1.00 89.12 82 THR A CA 1
ATOM 561 C C . THR A 1 82 ? -6.626 1.071 11.064 1.00 89.12 82 THR A C 1
ATOM 563 O O . THR A 1 82 ? -6.857 0.998 12.269 1.00 89.12 82 THR A O 1
ATOM 566 N N . THR A 1 83 ? -7.347 1.835 10.243 1.00 88.00 83 THR A N 1
ATOM 567 C CA . THR A 1 83 ? -8.508 2.607 10.704 1.00 88.00 83 THR A CA 1
ATOM 568 C C . THR A 1 83 ? -9.626 1.703 11.219 1.00 88.00 83 THR A C 1
ATOM 570 O O . THR A 1 83 ? -10.139 1.953 12.308 1.00 88.00 83 THR A O 1
ATOM 573 N N . ASP A 1 84 ? -9.952 0.634 10.492 1.00 91.06 84 ASP A N 1
ATOM 574 C CA . ASP A 1 84 ? -11.013 -0.303 10.872 1.00 91.06 84 ASP A CA 1
ATOM 575 C C . ASP A 1 84 ? -10.723 -0.962 12.225 1.00 91.06 84 ASP A C 1
ATOM 577 O O . ASP A 1 84 ? -11.613 -1.072 13.067 1.00 91.06 84 ASP A O 1
ATOM 581 N N . TYR A 1 85 ? -9.468 -1.352 12.471 1.00 88.25 85 TYR A N 1
ATOM 582 C CA . TYR A 1 85 ? -9.066 -1.921 13.758 1.00 88.25 85 TYR A CA 1
ATOM 583 C C . TYR A 1 85 ? -9.188 -0.922 14.909 1.00 88.25 85 TYR A C 1
ATOM 585 O O . TYR A 1 85 ? -9.724 -1.276 15.956 1.00 88.25 85 TYR A O 1
ATOM 593 N N . VAL A 1 86 ? -8.742 0.324 14.723 1.00 87.94 86 VAL A N 1
ATOM 594 C CA . VAL A 1 86 ? -8.869 1.363 15.761 1.00 87.94 86 VAL A CA 1
ATOM 595 C C . VAL A 1 86 ? -10.342 1.628 16.080 1.00 87.94 86 VAL A C 1
ATOM 597 O O . VAL A 1 86 ? -10.726 1.664 17.246 1.00 87.94 86 VAL A O 1
ATOM 600 N N . GLN A 1 87 ? -11.189 1.741 15.056 1.00 89.19 87 GLN A N 1
ATOM 601 C CA . GLN A 1 87 ? -12.621 1.963 15.245 1.00 89.19 87 GLN A CA 1
ATOM 602 C C . GLN A 1 87 ? -13.315 0.764 15.914 1.00 89.19 87 GLN A C 1
ATOM 604 O O . GLN A 1 87 ? -14.215 0.940 16.745 1.00 89.19 87 GLN A O 1
ATOM 609 N N . ALA A 1 88 ? -12.912 -0.460 15.567 1.00 88.12 88 ALA A N 1
ATOM 610 C CA . ALA A 1 88 ? -13.409 -1.666 16.217 1.00 88.12 88 ALA A CA 1
ATOM 611 C C . ALA A 1 88 ? -13.040 -1.681 17.707 1.00 88.12 88 ALA A C 1
ATOM 613 O O . ALA A 1 88 ? -13.914 -1.931 18.538 1.00 88.12 88 ALA A O 1
ATOM 614 N N . ASP A 1 89 ? -11.800 -1.330 18.055 1.00 87.56 89 ASP A N 1
ATOM 615 C CA . ASP A 1 89 ? -11.344 -1.235 19.445 1.00 87.56 89 ASP A CA 1
ATOM 616 C C . ASP A 1 89 ? -12.119 -0.170 20.235 1.00 87.56 89 ASP A C 1
ATOM 618 O O . ASP A 1 89 ? -12.560 -0.428 21.357 1.00 87.56 89 ASP A O 1
ATOM 622 N N . GLU A 1 90 ? -12.355 1.008 19.651 1.00 88.75 90 GLU A N 1
ATOM 623 C CA . GLU A 1 90 ? -13.171 2.064 20.265 1.00 88.75 90 GLU A CA 1
ATOM 624 C C . GLU A 1 90 ? -14.610 1.595 20.524 1.00 88.75 90 GLU A C 1
ATOM 626 O O . GLU A 1 90 ? -15.163 1.818 21.607 1.00 88.75 90 GLU A O 1
ATOM 631 N N . THR A 1 91 ? -15.201 0.888 19.558 1.00 90.81 91 THR A N 1
ATOM 632 C CA . THR A 1 91 ? -16.554 0.328 19.675 1.00 90.81 91 THR A CA 1
ATOM 633 C C . THR A 1 91 ? -16.613 -0.736 20.770 1.00 90.81 91 THR A C 1
ATOM 635 O O . THR A 1 91 ? -17.488 -0.685 21.634 1.00 90.81 91 THR A O 1
ATOM 638 N N . MET A 1 92 ? -15.654 -1.667 20.786 1.00 88.88 92 MET A N 1
ATOM 639 C CA . MET A 1 92 ? -15.569 -2.717 21.803 1.00 88.88 92 MET A CA 1
ATOM 640 C C . MET A 1 92 ? -15.347 -2.130 23.201 1.00 88.88 92 MET A C 1
ATOM 642 O O . MET A 1 92 ? -15.972 -2.581 24.161 1.00 88.88 92 MET A O 1
ATOM 646 N N . SER A 1 93 ? -14.505 -1.103 23.326 1.00 88.31 93 SER A N 1
ATOM 647 C CA . SER A 1 93 ? -14.275 -0.388 24.585 1.00 88.31 93 SER A CA 1
ATOM 648 C C . SER A 1 93 ? -15.558 0.271 25.100 1.00 88.31 93 SER A C 1
ATOM 650 O O . SER A 1 93 ? -15.955 0.053 26.248 1.00 88.31 93 SER A O 1
ATOM 652 N N . SER A 1 94 ? -16.267 0.996 24.226 1.00 89.88 94 SER A N 1
ATOM 653 C CA . SER A 1 94 ? -17.563 1.610 24.539 1.00 89.88 94 SER A CA 1
ATOM 654 C C . SER A 1 94 ? -18.597 0.574 24.988 1.00 89.88 94 SER A C 1
ATOM 656 O O . SER A 1 94 ? -19.279 0.767 25.997 1.00 89.88 94 SER A O 1
ATOM 658 N N . ASP A 1 95 ? -18.677 -0.558 24.288 1.00 90.56 95 ASP A N 1
ATOM 659 C CA . ASP A 1 95 ? -19.587 -1.652 24.620 1.00 90.56 95 ASP A CA 1
ATOM 660 C C . ASP A 1 95 ? -19.300 -2.264 25.992 1.00 90.56 95 ASP A C 1
ATOM 662 O O . ASP A 1 95 ? -20.234 -2.547 26.748 1.00 90.56 95 ASP A O 1
ATOM 666 N N . VAL A 1 96 ? -18.020 -2.439 26.338 1.00 91.06 96 VAL A N 1
ATOM 667 C CA . VAL A 1 96 ? -17.601 -2.931 27.656 1.00 91.06 96 VAL A CA 1
ATOM 668 C C . VAL A 1 96 ? -17.969 -1.932 28.749 1.00 91.06 96 VAL A C 1
ATOM 670 O O . VAL A 1 96 ? -18.526 -2.340 29.768 1.00 91.06 96 VAL A O 1
ATOM 673 N N . THR A 1 97 ? -17.710 -0.635 28.552 1.00 91.50 97 THR A N 1
ATOM 674 C CA . THR A 1 97 ? -18.099 0.397 29.525 1.00 91.50 97 THR A CA 1
ATOM 675 C C . THR A 1 97 ? -19.612 0.418 29.730 1.00 91.50 97 THR A C 1
ATOM 677 O O . THR A 1 97 ? -20.069 0.383 30.870 1.00 91.50 97 THR A O 1
ATOM 680 N N . GLN A 1 98 ? -20.399 0.386 28.651 1.00 92.06 98 GLN A N 1
ATOM 681 C CA . GLN A 1 98 ? -21.861 0.337 28.743 1.00 92.06 98 GLN A CA 1
ATOM 682 C C . GLN A 1 98 ? -22.352 -0.918 29.475 1.00 92.06 98 GLN A C 1
ATOM 684 O O . GLN A 1 98 ? -23.245 -0.821 30.315 1.00 92.06 98 GLN A O 1
ATOM 689 N N . ALA A 1 99 ? -21.749 -2.083 29.213 1.00 92.25 99 ALA A N 1
ATOM 690 C CA . ALA A 1 99 ? -22.082 -3.320 29.918 1.00 92.25 99 ALA A CA 1
ATOM 691 C C . ALA A 1 99 ? -21.775 -3.237 31.421 1.00 92.25 99 ALA A C 1
ATOM 693 O O . ALA A 1 99 ? -22.554 -3.726 32.237 1.00 92.25 99 ALA A O 1
ATOM 694 N N . GLN A 1 100 ? -20.656 -2.610 31.795 1.00 93.81 100 GLN A N 1
ATOM 695 C CA . GLN A 1 100 ? -20.284 -2.398 33.194 1.00 93.81 100 GLN A CA 1
ATOM 696 C C . GLN A 1 100 ? -21.247 -1.434 33.894 1.00 93.81 100 GLN A C 1
ATOM 698 O O . GLN A 1 100 ? -21.682 -1.726 35.006 1.00 93.81 100 GLN A O 1
ATOM 703 N N . THR A 1 101 ? -21.631 -0.332 33.243 1.00 94.25 101 THR A N 1
ATOM 704 C CA . THR A 1 101 ? -22.645 0.597 33.766 1.00 94.25 101 THR A CA 1
ATOM 705 C C . THR A 1 101 ? -23.980 -0.112 33.969 1.00 94.25 101 THR A C 1
ATOM 707 O O . THR A 1 101 ? -24.513 -0.094 35.076 1.00 94.25 101 THR A O 1
ATOM 710 N N . ALA A 1 102 ? -24.464 -0.828 32.949 1.00 93.44 102 ALA A N 1
ATOM 711 C CA . ALA A 1 102 ? -25.699 -1.597 33.045 1.00 93.44 102 ALA A CA 1
ATOM 712 C C . ALA A 1 102 ? -25.641 -2.631 34.179 1.00 93.44 102 ALA A C 1
ATOM 714 O O . ALA A 1 102 ? -26.613 -2.797 34.903 1.00 93.44 102 ALA A O 1
ATOM 715 N N . ALA A 1 103 ? -24.496 -3.289 34.397 1.00 94.44 103 ALA A N 1
ATOM 716 C CA . ALA A 1 103 ? -24.343 -4.247 35.491 1.00 94.44 103 ALA A CA 1
ATOM 717 C C . ALA A 1 103 ? -24.500 -3.590 36.873 1.00 94.44 103 ALA A C 1
ATOM 719 O O . ALA A 1 103 ? -25.142 -4.167 37.751 1.00 94.44 103 ALA A O 1
ATOM 720 N N . VAL A 1 104 ? -23.937 -2.393 37.069 1.00 96.38 104 VAL A N 1
ATOM 721 C CA . VAL A 1 104 ? -24.057 -1.633 38.327 1.00 96.38 104 VAL A CA 1
ATOM 722 C C . VAL A 1 104 ? -25.499 -1.172 38.557 1.00 96.38 104 VAL A C 1
ATOM 724 O O . VAL A 1 104 ? -26.028 -1.319 39.665 1.00 96.38 104 VAL A O 1
ATOM 727 N N . ASP A 1 105 ? -26.158 -0.678 37.509 1.00 95.62 105 ASP A N 1
ATOM 728 C CA . ASP A 1 105 ? -27.551 -0.233 37.569 1.00 95.62 105 ASP A CA 1
ATOM 729 C C . ASP A 1 105 ? -28.495 -1.408 37.855 1.00 95.62 105 ASP A C 1
ATOM 731 O O . ASP A 1 105 ? -29.345 -1.327 38.747 1.00 95.62 105 ASP A O 1
ATOM 735 N N . SER A 1 106 ? -28.305 -2.541 37.173 1.00 95.94 106 SER A N 1
ATOM 736 C CA . SER A 1 106 ? -29.054 -3.780 37.404 1.00 95.94 106 SER A CA 1
ATOM 737 C C . SER A 1 106 ? -28.824 -4.345 38.803 1.00 95.94 106 SER A C 1
ATOM 739 O O . SER A 1 106 ? -29.767 -4.824 39.427 1.00 95.94 106 SER A O 1
ATOM 741 N N . ALA A 1 107 ? -27.600 -4.276 39.336 1.00 95.19 107 ALA A N 1
ATOM 742 C CA . ALA A 1 107 ? -27.312 -4.740 40.694 1.00 95.19 107 ALA A CA 1
ATOM 743 C C . ALA A 1 107 ? -28.077 -3.936 41.758 1.00 95.19 107 ALA A C 1
ATOM 745 O O . ALA A 1 107 ? -28.456 -4.484 42.792 1.00 95.19 107 ALA A O 1
ATOM 746 N N . SER A 1 108 ? -28.322 -2.650 41.492 1.00 95.62 108 SER A N 1
ATOM 747 C CA . SER A 1 108 ? -29.036 -1.753 42.406 1.00 95.62 108 SER A CA 1
ATOM 748 C C . SER A 1 108 ? -30.557 -1.812 42.231 1.00 95.62 108 SER A C 1
ATOM 750 O O . SER A 1 108 ? -31.297 -1.693 43.205 1.00 95.62 108 SER A O 1
ATOM 752 N N . SER A 1 109 ? -31.031 -1.978 40.994 1.00 95.94 109 SER A N 1
ATOM 753 C CA . SER A 1 109 ? -32.454 -1.886 40.632 1.00 95.94 109 SER A CA 1
ATOM 754 C C . SER A 1 109 ? -33.156 -3.236 40.455 1.00 95.94 109 SER A C 1
ATOM 756 O O . SER A 1 109 ? -34.381 -3.300 40.530 1.00 95.94 109 SER A O 1
ATOM 758 N N . GLY A 1 110 ? -32.407 -4.312 40.201 1.00 95.44 110 GLY A N 1
ATOM 759 C CA . GLY A 1 110 ? -32.940 -5.611 39.788 1.00 95.44 110 GLY A CA 1
ATOM 760 C C . GLY A 1 110 ? -33.448 -5.666 38.340 1.00 95.44 110 GLY A C 1
ATOM 761 O O . GLY A 1 110 ? -33.944 -6.714 37.926 1.00 95.44 110 GLY A O 1
ATOM 762 N N . ASP A 1 111 ? -33.341 -4.582 37.562 1.00 94.94 111 ASP A N 1
ATOM 763 C CA . ASP A 1 111 ? -33.743 -4.559 36.152 1.00 94.94 111 ASP A CA 1
ATOM 764 C C . ASP A 1 111 ? -32.604 -5.043 35.241 1.00 94.94 111 ASP A C 1
ATOM 766 O O . ASP A 1 111 ? -31.552 -4.415 35.168 1.00 94.94 111 ASP A O 1
ATOM 770 N N . PHE A 1 112 ? -32.825 -6.138 34.509 1.00 93.88 112 PHE A N 1
ATOM 771 C CA . PHE A 1 112 ? -31.864 -6.734 33.567 1.00 93.88 112 PHE A CA 1
ATOM 772 C C . PHE A 1 112 ? -32.234 -6.511 32.088 1.00 93.88 112 PHE A C 1
ATOM 774 O O . PHE A 1 112 ? -31.683 -7.175 31.205 1.00 93.88 112 PHE A O 1
ATOM 781 N N . SER A 1 113 ? -33.166 -5.598 31.799 1.00 92.88 113 SER A N 1
ATOM 782 C CA . SER A 1 113 ? -33.686 -5.320 30.451 1.00 92.88 113 SER A CA 1
ATOM 783 C C . SER A 1 113 ? -32.598 -4.986 29.417 1.00 92.88 113 SER A C 1
ATOM 785 O O . SER A 1 113 ? -32.674 -5.425 28.264 1.00 92.88 113 SER A O 1
ATOM 787 N N . TRP A 1 114 ? -31.537 -4.278 29.821 1.00 91.00 114 TRP A N 1
ATOM 788 C CA . TRP A 1 114 ? -30.396 -3.968 28.951 1.00 91.00 114 TRP A CA 1
ATOM 789 C C . TRP A 1 114 ? -29.698 -5.235 28.428 1.00 91.00 114 TRP A C 1
ATOM 791 O O . TRP A 1 114 ? -29.418 -5.353 27.237 1.00 91.00 114 TRP A O 1
ATOM 801 N N . PHE A 1 115 ? -29.471 -6.228 29.294 1.00 91.81 115 PHE A N 1
ATOM 802 C CA . PHE A 1 115 ? -28.803 -7.476 28.912 1.00 91.81 115 PHE A CA 1
ATOM 803 C C . PHE A 1 115 ? -29.703 -8.367 28.055 1.00 91.81 115 PHE A C 1
ATOM 805 O O . PHE A 1 115 ? -29.248 -8.947 27.069 1.00 91.81 115 PHE A O 1
ATOM 812 N N . THR A 1 116 ? -30.984 -8.482 28.412 1.00 90.50 116 THR A N 1
ATOM 813 C CA . THR A 1 116 ? -31.921 -9.385 27.728 1.00 90.50 116 THR A CA 1
ATOM 814 C C . THR A 1 116 ? -32.317 -8.876 26.345 1.00 90.50 116 THR A C 1
ATOM 816 O O . THR A 1 116 ? -32.390 -9.674 25.412 1.00 90.50 116 THR A O 1
ATOM 819 N N . SER A 1 117 ? -32.488 -7.561 26.173 1.00 88.50 117 SER A N 1
ATOM 820 C CA . SER A 1 117 ? -32.725 -6.954 24.854 1.00 88.50 117 SER A CA 1
ATOM 821 C C . SER A 1 117 ? -31.549 -7.174 23.898 1.00 88.50 117 SER A C 1
ATOM 823 O O . SER A 1 117 ? -31.751 -7.484 22.725 1.00 88.50 117 SER A O 1
ATOM 825 N N . ARG A 1 118 ? -30.316 -7.098 24.408 1.00 82.81 118 ARG A N 1
ATOM 826 C CA . ARG A 1 118 ? -29.095 -7.308 23.621 1.00 82.81 118 ARG A CA 1
ATOM 827 C C . ARG A 1 118 ? -28.816 -8.786 23.328 1.00 82.81 118 ARG A C 1
ATOM 829 O O . ARG A 1 118 ? -28.289 -9.107 22.266 1.00 82.81 118 ARG A O 1
ATOM 836 N N . ALA A 1 119 ? -29.191 -9.687 24.237 1.00 75.62 119 ALA A N 1
ATOM 837 C CA . ALA A 1 119 ? -29.075 -11.133 24.043 1.00 75.62 119 ALA A CA 1
ATOM 838 C C . ALA A 1 119 ? -30.122 -11.691 23.063 1.00 75.62 119 ALA A C 1
ATOM 840 O O . ALA A 1 119 ? -29.815 -12.617 22.320 1.00 75.62 119 ALA A O 1
ATOM 841 N N . GLY A 1 120 ? -31.333 -11.12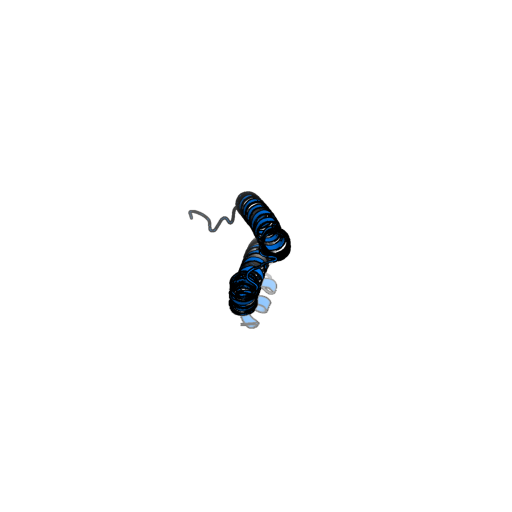2 23.036 1.00 60.47 120 GLY A N 1
ATOM 842 C CA . GLY A 1 120 ? -32.422 -11.547 22.147 1.00 60.47 120 GLY A CA 1
ATOM 843 C C . GLY A 1 120 ? -32.311 -11.063 20.695 1.00 60.47 120 GLY A C 1
ATOM 844 O O . GLY A 1 120 ? -33.131 -11.449 19.869 1.00 60.47 120 GLY A O 1
ATOM 845 N N . GLY A 1 121 ? -31.323 -10.221 20.379 1.00 54.62 121 GLY A N 1
ATOM 846 C CA . GLY A 1 121 ? -31.014 -9.767 19.017 1.00 54.62 121 GLY A CA 1
ATOM 847 C C . GLY A 1 121 ? -29.988 -10.634 18.273 1.00 54.62 121 GLY A C 1
ATOM 848 O O . GLY A 1 121 ? -29.503 -10.209 17.225 1.00 54.62 121 GLY A O 1
ATOM 849 N N . ARG A 1 122 ? -29.621 -11.799 18.824 1.00 45.97 122 ARG A N 1
ATOM 850 C CA . ARG A 1 122 ? -28.763 -12.810 18.186 1.00 45.97 122 ARG A CA 1
ATOM 851 C C . ARG A 1 122 ? -29.555 -14.068 17.867 1.00 45.97 122 ARG A C 1
ATOM 853 O O . ARG A 1 122 ? -30.345 -14.488 18.738 1.00 45.97 122 ARG A O 1
#

Foldseek 3Di:
DPDPDDPLVVLVVVLVVLVVVLVVLVVVLVVLVVVLVVCCVVPPPPVPVSVVSVVVNVVCVVVSVVVSVVSVVVSVVSNVVSVVVVVVVVVVVVVVVVVVVLVVVCVVPVDPCVVVVVVVVD

Organism: NCBI:txid28447

Sequence (122 aa):
MTSYSIDPQGVRDVLTTVQKASDDLSTAVSGVSGAHDDVTSGAATCTAVPNALAAFLDAQAAAVTDVTNRISACLFGAATATTDYVQADETMSSDVTQAQTAAVDSASSGDFSWFTSRAGGR

Secondary structure (DSSP, 8-state):
-------HHHHHHHHHHHHHHHHHHHHHHHHHHHHHHHHHHHTTT-THHHHHHHHHHHHHHHHHHHHHHHHHHHHHHHHHHHHHHHHHHHHHHHHHHHHHHHHHHHHHH---HHHHHHHTT-

Radius of gyration: 28.51 Å; chains: 1; bounding box: 57×25×81 Å

=== Feature glossary ===
A reading guide for the features in this record.

Start from the sequence.

  · Sequence gives the chain of amino acids in standard one-letter code (A=alanine, C=cysteine, …, Y=tyrosine), read N→C. It is the only feature that is directly encoded by the gene; all structural features are derived from the folded form of this sequence.

Fold it, and you get atomic coordinates and the backbone conformation that goes with them.

  · Structure coordinates are given as an mmCIF _atom_site loop: one row per atom with element, residue name, chain id, sequence number, and x/y/z position in Å. Only the four main-chain atoms per residue are included here; side chains are omitted to keep the record compact.

  · Backbone dihedral angles. Every residue except chain termini has a φ (preceding-C → N → Cα → C) and a ψ (N → Cα → C → next-N). They are reported in degrees following the IUPAC sign convention. Secondary structure is essentially a statement about which (φ, ψ) basin each residue occupies.

  · Eight-state secondary structure (DSSP): H is the canonical α-helix, G the tighter 3₁₀-helix, I the wider π-helix; E/B are β-structure, T and S are turns and bends, and '-' is everything else. DSSP derives these from the pattern of main-chain N–H···O=C hydrogen bonds, not from the sequence.

  · SS3 is a coarse helix/strand/coil call (letters a/b/c) made by the P-SEA algorithm from inter-Cα distances and dihedrals. It is less detailed than DSSP but needs only Cα positions.

Summarize the fold with a handful of shape descriptors and a per-residue structural alphabet.

  · Radius of gyration (Rg) is the root-mean-square distance of Cα atoms from their centroid — a single number for overall size and compactness. A globular domain of N residues has Rg ≈ 2.2·N^0.38 Å; an extended or disordered chain has a much larger Rg. The Cα contact count is the number of residue pairs whose Cα atoms are within 8 Å and are more than four positions apart in sequence — a standard proxy for tertiary packing density. The bounding box is the smallest axis-aligned box enclosing all Cα atoms.

  · 3Di is Foldseek's structural alphabet. Each residue is assigned one of twenty discrete states based on how its Cα sits relative to its spatial (not sequential) neighbors. Aligning 3Di strings finds structural homologs roughly as well as full 3D superposition, but orders of magnitude faster.

  · Solvent-accessible surface area (SASA) is the area in Å² traced out by the centre of a 1.4 Å probe sphere (a water molecule) rolled over the protein's van der Waals surface (Shrake–Rupley / Lee–Richards construction). Buried residues have near-zero SASA; fully exposed residues can exceed 200 Å². The total SASA scales roughly with the number of surface residues.

Ask how reliable the model is.

  · For AlphaFold models, the B-factor field carries pLDDT — the model's own estimate of local accuracy on a 0–100 scale. Regions with pLDDT<50 should be treated as essentially unmodeled; they often correspond to intrinsically disordered segments.

  · For experimental (PDB) structures, the B-factor (temperature factor) quantifies the positional spread of each atom in the crystal — a combination of thermal vibration and static disorder — in units of Å². High B-factors mark flexible loops or poorly resolved regions; low B-factors mark the rigid, well-ordered core.

  · Predicted Aligned Error (PAE) is an AlphaFold confidence matrix: entry (i, j) is the expected error in the position of residue j, in ångströms, when the prediction is superimposed on the true structure at residue i. Low PAE within a block of residues means that block is internally rigid and well-predicted; high PAE between two blocks means their relative placement is uncertain even if each block individually is confident.

Place it in context: what it resembles, what it is annotated as, and how it looks.

  · Structural nearest neighbors (via Foldseek easy-search vs the PDB). Reported per hit: target PDB id, E-value, and alignment TM-score. A TM-score above ~0.5 is the conventional threshold for 'same fold'.

  · Functional annotations link the protein to curated databases. InterPro entries identify conserved domains and families by matching the sequence against member-database signatures (Pfam, PROSITE, CDD, …). Gene Ontology (GO) terms describe molecular function, biological process, and cellular component in a controlled vocabulary. CATH places the structure in a hierarchical fold classification (Class/Architecture/Topology/Homologous-superfamily). The organism is the source species.

  · The contact map is a binary N×N matrix image: pixel (i, j) is dark where Cα_i and Cα_j are within 8 Å and |i−j|>4. Because the |i−j|>4 filter removes local helical contacts, off-diagonal stripes parallel to the main diagonal indicate parallel β-sheets; stripes perpendicular to it indicate antiparallel β-sheets. The Ramachandran plot scatters every residue's (φ, ψ) pair against the sterically allowed regions. The PAE heatmap renders the predicted-aligned-error matrix.

  · Six rendered views show the 3D structure from the faces of a cube — i.e. along ±x, ±y, ±z. Rendering representation is drawn randomly per protein from cartoon (secondary-structure ribbons), sticks (backbone bonds), or molecular surface; coloring is either N→C rainbow (blue at the N-terminus through red at the C-terminus) or one color per chain.